Protein AF-A0AAD5Z7Z2-F1 (afdb_monomer)

Nearest PDB structures (foldseek):
  6ts2-assembly1_A  TM=6.247E-01  e=6.293E-03  Thermochaetoides thermophila DSM 1495
  6ts2-assembly3_C  TM=6.225E-01  e=1.065E-02  Thermochaetoides thermophila DSM 1495

Sequence (163 aa):
MSKDYLDLVWSKVRLWQFTLEQGYSFLFTDVDAMWFRDPFRHISFYADMTIAADIFYGNPEDHNNNPNTGLVFAKPTRKNIEVLKYWREARKRFPTMHEQAVYDKIKYELVSKFDLKVQYVSTEYWGNFCQPQKNFTKLSTFHSCCLVGLEMKFALIKGVTAE

Secondary structure (DSSP, 8-state):
--HHHHHHHHHHHHHHHHHHHTT--EEEE-TTEEESS-GGGG--SSSSEEEEEEE--S-TT-TTSEEEEEEEEE---HHHHHHHHHHHHHGGG-TTS-HHHHHHHHHHHHHHHH---EEEEPTTTEEETTSS---TTT-SEEE-TT--SHHHHHHHHHHHS--

pLDDT: mean 93.02, std 7.28, range [50.72, 98.69]

Foldseek 3Di:
DDPVVQVVLLVVLVVCLVCLVVQHKDKAADPQKDFPADPVVQFDPPFQKEFEFPADPPAQQDLVTQTDRRTMTHGSDPLVSVLSVVLSVLCVVVVPDGSSVSCNVCVVVSCVVRVGGYTYRDCQQEPEPSDDDYDPVRHGMYGDPPDPDPVRSVVVVVVVVVD

Radius of gyration: 15.51 Å; Cα contacts (8 Å, |Δi|>4): 254; chains: 1; bounding box: 36×31×44 Å

Organism: NCBI:txid198213

Mean predicted aligned error: 3.65 Å

Solvent-accessible surface area (backbone atoms only — not comparable to full-atom values): 9231 Å² total; per-residue (Å²): 130,57,68,68,58,42,53,51,52,47,45,52,54,52,52,54,33,50,42,24,74,72,66,38,63,49,80,47,66,41,91,62,44,47,75,78,42,77,62,68,82,68,53,56,87,83,36,59,31,28,32,27,22,78,44,62,82,81,54,44,70,48,81,85,41,38,65,27,74,51,30,38,32,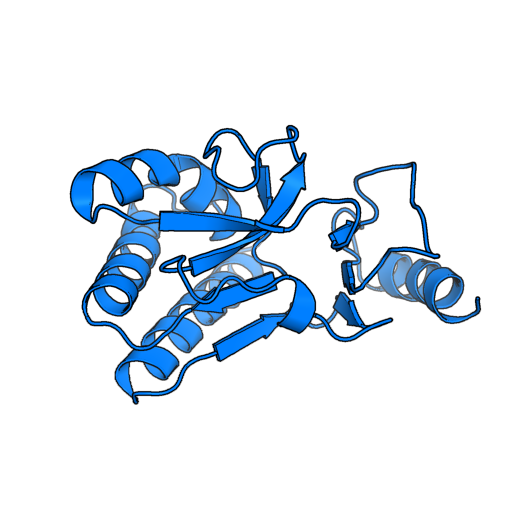40,51,49,42,77,66,49,39,53,49,42,49,53,59,59,60,46,40,77,83,39,80,86,53,47,56,50,63,49,44,66,74,38,48,68,57,43,31,76,74,64,70,55,42,52,36,41,34,47,45,63,37,39,37,46,64,80,51,93,79,80,55,76,93,62,32,19,32,39,33,62,50,88,55,78,60,67,68,57,37,58,61,52,48,54,64,70,75,72,115

InterPro domains:
  IPR005069 Nucleotide-diphospho-sugar transferase [PF03407] (1-153)
  IPR044821 Putative nucleotide-diphospho-sugar transferase At1g28695/At4g15970-like [PTHR46038] (1-158)

Structure (mmCIF, N/CA/C/O backbone):
data_AF-A0AAD5Z7Z2-F1
#
_entry.id   AF-A0AAD5Z7Z2-F1
#
loop_
_atom_site.group_PDB
_atom_site.id
_atom_site.type_symbol
_atom_site.label_atom_id
_atom_site.label_alt_id
_atom_site.label_comp_id
_atom_site.label_asym_id
_atom_site.label_entity_id
_atom_site.label_seq_id
_atom_site.pdbx_PDB_ins_code
_atom_site.Cartn_x
_atom_site.Cartn_y
_atom_site.Cartn_z
_atom_site.occupancy
_atom_site.B_iso_or_equiv
_atom_site.auth_seq_id
_atom_site.auth_comp_id
_atom_site.auth_asym_id
_atom_site.auth_atom_id
_atom_site.pdbx_PDB_model_num
ATOM 1 N N . MET A 1 1 ? 18.296 4.706 6.761 1.00 77.81 1 MET A N 1
ATOM 2 C CA . MET A 1 1 ? 17.351 5.643 6.112 1.00 77.81 1 MET A CA 1
ATOM 3 C C . MET A 1 1 ? 17.505 7.009 6.757 1.00 77.81 1 MET A C 1
ATOM 5 O O . MET A 1 1 ? 17.701 7.049 7.966 1.00 77.81 1 MET A O 1
ATOM 9 N N . SER A 1 2 ? 17.471 8.097 5.984 1.00 90.62 2 SER A N 1
ATOM 10 C CA . SER A 1 2 ? 17.537 9.452 6.550 1.00 90.62 2 SER A CA 1
ATOM 11 C C . SER A 1 2 ? 16.219 9.826 7.235 1.00 90.62 2 SER A C 1
ATOM 13 O O . SER A 1 2 ? 15.165 9.267 6.924 1.00 90.62 2 SER A O 1
ATOM 15 N N . LYS A 1 3 ? 16.273 10.787 8.164 1.00 93.06 3 LYS A N 1
ATOM 16 C CA . LYS A 1 3 ? 15.077 11.321 8.827 1.00 93.06 3 LYS A CA 1
ATOM 17 C C . LYS A 1 3 ? 14.098 11.923 7.816 1.00 93.06 3 LYS A C 1
ATOM 19 O O . LYS A 1 3 ? 12.912 11.627 7.890 1.00 93.06 3 LYS A O 1
ATOM 24 N N . ASP A 1 4 ? 14.603 12.691 6.854 1.00 93.25 4 ASP A N 1
ATOM 25 C CA . ASP A 1 4 ? 13.770 13.361 5.848 1.00 93.25 4 ASP A CA 1
ATOM 26 C C . ASP A 1 4 ? 13.034 12.361 4.957 1.00 93.25 4 ASP A C 1
ATOM 28 O O . ASP A 1 4 ? 11.851 12.535 4.676 1.00 93.25 4 ASP A O 1
ATOM 32 N N . TYR A 1 5 ? 13.696 11.260 4.586 1.00 91.12 5 TYR A N 1
ATOM 33 C CA . TYR A 1 5 ? 13.045 10.168 3.871 1.00 91.12 5 TYR A CA 1
ATOM 34 C C . TYR A 1 5 ? 11.908 9.559 4.701 1.00 91.12 5 TYR A C 1
ATOM 36 O O . TYR A 1 5 ? 10.797 9.406 4.199 1.00 91.12 5 TYR A O 1
A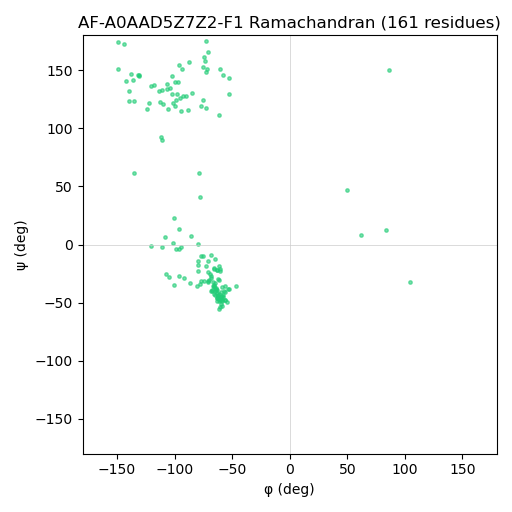TOM 44 N N . LEU A 1 6 ? 12.153 9.258 5.982 1.00 95.69 6 LEU A N 1
ATOM 45 C CA . LEU A 1 6 ? 11.116 8.718 6.863 1.00 95.69 6 LEU A CA 1
ATOM 46 C C . LEU A 1 6 ? 9.949 9.705 7.031 1.00 95.69 6 LEU A C 1
ATOM 48 O O . LEU A 1 6 ? 8.787 9.310 6.980 1.00 95.69 6 LEU A O 1
ATOM 52 N N . ASP A 1 7 ? 10.225 10.996 7.201 1.00 95.06 7 ASP A N 1
ATOM 53 C CA . ASP A 1 7 ? 9.179 12.010 7.335 1.00 95.06 7 ASP A CA 1
ATOM 54 C C . ASP A 1 7 ? 8.354 12.173 6.053 1.00 95.06 7 ASP A C 1
ATOM 56 O O . ASP A 1 7 ? 7.130 12.320 6.142 1.00 95.06 7 ASP A O 1
ATOM 60 N N . LEU A 1 8 ? 8.981 12.067 4.880 1.00 94.44 8 LEU A N 1
ATOM 61 C CA . LEU A 1 8 ? 8.302 12.060 3.586 1.00 94.44 8 LEU A CA 1
ATOM 62 C C . LEU A 1 8 ? 7.345 10.867 3.463 1.00 94.44 8 LEU A C 1
ATOM 64 O O . LEU A 1 8 ? 6.145 11.053 3.254 1.00 94.44 8 LEU A O 1
ATOM 68 N N . VAL A 1 9 ? 7.840 9.643 3.649 1.00 95.12 9 VAL A N 1
ATOM 69 C CA . VAL A 1 9 ? 7.021 8.437 3.445 1.00 95.12 9 VAL A CA 1
ATOM 70 C C . VAL A 1 9 ? 5.928 8.268 4.506 1.00 95.12 9 VAL A C 1
ATOM 72 O O . VAL A 1 9 ? 4.865 7.722 4.231 1.00 95.12 9 VAL A O 1
ATOM 75 N N . TRP A 1 10 ? 6.102 8.827 5.706 1.00 97.44 10 TRP A N 1
ATOM 76 C CA . TRP A 1 10 ? 5.018 8.903 6.691 1.00 97.44 10 TRP A CA 1
ATOM 77 C C . TRP A 1 10 ? 4.032 10.052 6.426 1.00 97.44 10 TRP A C 1
ATOM 79 O O . TRP A 1 10 ? 2.880 9.979 6.862 1.00 97.44 10 TRP A O 1
ATOM 89 N N . SER A 1 11 ? 4.434 11.100 5.697 1.00 96.69 11 SER A N 1
ATOM 90 C CA . SER A 1 11 ? 3.502 12.132 5.210 1.00 96.69 11 SER A CA 1
ATOM 91 C C . SER A 1 11 ? 2.508 11.559 4.203 1.00 96.69 11 SER A C 1
ATOM 93 O O . SER A 1 11 ? 1.344 11.953 4.224 1.00 96.69 11 SER A O 1
ATOM 95 N N . LYS A 1 12 ? 2.931 10.573 3.403 1.00 95.81 12 LYS A N 1
ATOM 96 C CA . LYS A 1 12 ? 2.063 9.807 2.498 1.00 95.81 12 LYS A CA 1
ATOM 97 C C . LYS A 1 12 ? 0.877 9.171 3.238 1.00 95.81 12 LYS A C 1
ATOM 99 O O . LYS A 1 12 ? -0.267 9.401 2.863 1.00 95.81 12 LYS A O 1
ATOM 104 N N . VAL A 1 13 ? 1.122 8.478 4.356 1.00 97.88 13 VAL A N 1
ATOM 105 C CA . VAL A 1 13 ? 0.049 7.860 5.169 1.00 97.88 13 VAL A CA 1
ATOM 106 C C . VAL A 1 13 ? -0.891 8.907 5.776 1.00 97.88 13 VAL A C 1
ATOM 108 O O . VAL A 1 13 ? -2.101 8.694 5.834 1.00 97.88 13 VAL A O 1
ATOM 111 N N . ARG A 1 14 ? -0.357 10.063 6.202 1.00 97.62 14 ARG A N 1
ATOM 112 C CA . ARG A 1 14 ? -1.185 11.182 6.688 1.00 97.62 14 ARG A CA 1
ATOM 113 C C . ARG A 1 14 ? -2.114 11.715 5.604 1.00 97.62 14 ARG A C 1
ATOM 115 O O . ARG A 1 14 ? -3.278 11.968 5.898 1.00 97.62 14 ARG A O 1
ATOM 122 N N . LEU A 1 15 ? -1.609 11.868 4.381 1.00 98.06 15 LEU A N 1
ATOM 123 C CA . LEU A 1 15 ? -2.409 12.324 3.249 1.00 98.06 15 LEU A CA 1
ATOM 124 C C . LEU A 1 15 ? -3.538 11.335 2.944 1.00 98.06 15 LEU A C 1
ATOM 126 O O . LEU A 1 15 ? -4.681 11.756 2.834 1.00 98.06 15 LEU A O 1
ATOM 130 N N . TRP A 1 16 ? -3.245 10.032 2.898 1.00 98.31 16 TRP A N 1
ATOM 131 C CA . TRP A 1 16 ? -4.267 8.999 2.701 1.00 98.31 16 TRP A CA 1
ATOM 132 C C . TRP A 1 16 ? -5.373 9.060 3.748 1.00 98.31 16 TRP A C 1
ATOM 134 O O . TRP A 1 16 ? -6.551 9.045 3.400 1.00 98.31 16 TRP A O 1
ATOM 144 N N . GLN A 1 17 ? -4.997 9.156 5.028 1.00 98.38 17 GLN A N 1
ATOM 145 C CA . GLN A 1 17 ? -5.963 9.261 6.118 1.00 98.38 17 GLN A CA 1
ATOM 146 C C . GLN A 1 17 ? -6.848 10.495 5.936 1.00 98.38 17 GLN A C 1
ATOM 148 O O . GLN A 1 17 ? -8.070 10.373 5.978 1.00 98.38 17 GLN A O 1
ATOM 153 N N . PHE A 1 18 ? -6.235 11.652 5.678 1.00 98.44 18 PHE A N 1
ATOM 154 C CA . PHE A 1 18 ? -6.958 12.895 5.441 1.00 98.44 18 PHE A CA 1
ATOM 155 C C . PHE A 1 18 ? -7.935 12.764 4.264 1.00 98.44 18 PHE A C 1
ATOM 157 O O . PHE A 1 18 ? -9.094 13.144 4.392 1.00 98.44 18 PHE A O 1
ATOM 164 N N . THR A 1 19 ? -7.518 12.169 3.143 1.00 98.62 19 THR A N 1
ATOM 165 C CA . THR A 1 19 ? -8.388 11.948 1.977 1.00 98.62 19 THR A CA 1
ATOM 166 C C . THR A 1 19 ? -9.625 11.118 2.327 1.00 98.62 19 THR A C 1
ATOM 168 O O . THR A 1 19 ? -10.732 11.490 1.933 1.00 98.62 19 THR A O 1
ATOM 171 N N . LEU A 1 20 ? -9.462 10.043 3.110 1.00 98.56 20 LEU A N 1
ATOM 172 C CA . LEU A 1 20 ? -10.596 9.232 3.563 1.00 98.56 20 LEU A CA 1
ATOM 173 C C . LEU A 1 20 ? -11.502 9.993 4.539 1.00 98.56 20 LEU A C 1
ATOM 175 O O . LEU A 1 20 ? -12.722 9.880 4.443 1.00 98.56 20 LEU A O 1
ATOM 179 N N . GLU A 1 21 ? -10.928 10.785 5.450 1.00 98.56 21 GLU A N 1
ATOM 180 C CA . GLU A 1 21 ? -11.676 11.645 6.382 1.00 98.56 21 GLU A CA 1
ATOM 181 C C . GLU A 1 21 ? -12.504 12.713 5.652 1.00 98.56 21 GLU A C 1
ATOM 183 O O . GLU A 1 21 ? -13.574 13.084 6.128 1.00 98.56 21 GLU A O 1
ATOM 188 N N . GLN A 1 22 ? -12.056 13.166 4.476 1.00 98.50 22 GLN A N 1
ATOM 18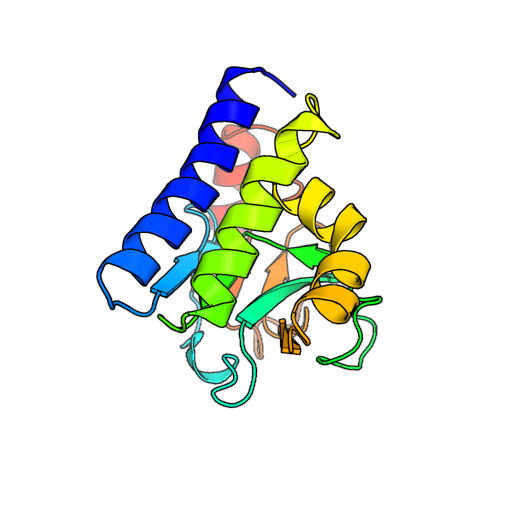9 C CA . GLN A 1 22 ? -12.814 14.073 3.607 1.00 98.50 22 GLN A CA 1
ATOM 190 C C . GLN A 1 22 ? -13.899 13.369 2.769 1.00 98.50 22 GLN A C 1
ATOM 192 O O . GLN A 1 22 ? -14.590 14.022 1.991 1.00 98.50 22 GLN A O 1
ATOM 197 N N . GLY A 1 23 ? -14.068 12.051 2.904 1.00 98.25 23 GLY A N 1
ATOM 198 C CA . GLY A 1 23 ? -15.100 11.299 2.189 1.00 98.25 23 GLY A CA 1
ATOM 199 C C . GLY A 1 23 ? -14.717 10.872 0.770 1.00 98.25 23 GLY A C 1
ATOM 200 O O . GLY A 1 23 ? -15.584 10.414 0.027 1.00 98.25 23 GLY A O 1
ATOM 201 N N . TYR A 1 24 ? -13.442 10.974 0.383 1.00 98.31 24 TYR A N 1
ATOM 202 C CA . TYR A 1 24 ? -12.970 10.545 -0.934 1.00 98.31 24 TYR A CA 1
ATOM 203 C C . TYR A 1 24 ? -12.303 9.170 -0.866 1.00 98.31 24 TYR A C 1
ATOM 205 O O . TYR A 1 24 ? -11.539 8.873 0.049 1.00 98.31 24 TYR A O 1
ATOM 213 N N . SER A 1 25 ? -12.564 8.329 -1.870 1.00 96.88 25 SER A N 1
ATOM 214 C CA . SER A 1 25 ? -11.704 7.166 -2.130 1.00 96.88 25 SER A CA 1
ATOM 215 C C . SER A 1 25 ? -10.415 7.640 -2.792 1.00 96.88 25 SER A C 1
ATOM 217 O O . SER A 1 25 ? -10.427 8.647 -3.501 1.00 96.88 25 SER A O 1
ATOM 219 N N . PHE A 1 26 ? -9.323 6.901 -2.622 1.00 96.75 26 PHE A N 1
ATOM 220 C CA . PHE A 1 26 ? -8.083 7.187 -3.339 1.00 96.75 26 PHE A CA 1
ATOM 221 C C . PHE A 1 26 ? -7.511 5.932 -3.986 1.00 96.75 26 PHE A C 1
ATOM 223 O O . PHE A 1 26 ? -7.595 4.843 -3.423 1.00 96.75 26 PHE A O 1
ATOM 230 N N . LEU A 1 27 ? -6.882 6.125 -5.144 1.00 96.31 27 LEU A N 1
ATOM 231 C CA . LEU A 1 27 ? -5.819 5.273 -5.659 1.00 96.31 27 LEU A CA 1
ATOM 232 C C . LEU A 1 27 ? -4.536 6.096 -5.574 1.00 96.31 27 LEU A C 1
ATOM 234 O O . LEU A 1 27 ? -4.452 7.178 -6.150 1.00 96.31 27 LEU A O 1
ATOM 238 N N . PHE A 1 28 ? -3.559 5.597 -4.837 1.00 96.94 28 PHE A N 1
ATOM 239 C CA . PHE A 1 28 ? -2.244 6.199 -4.732 1.00 96.94 28 PHE A CA 1
ATOM 240 C C . PHE A 1 28 ? -1.245 5.353 -5.505 1.00 96.94 28 PHE A C 1
ATOM 242 O O . PHE A 1 28 ? -1.260 4.130 -5.364 1.00 96.94 28 PHE A O 1
ATOM 249 N N . THR A 1 29 ? -0.340 6.009 -6.233 1.00 96.44 29 THR A N 1
ATOM 250 C CA . THR A 1 29 ? 0.887 5.386 -6.724 1.00 96.44 29 THR A CA 1
ATOM 251 C C . THR A 1 29 ? 2.110 6.244 -6.423 1.00 96.44 29 THR A C 1
ATOM 253 O O . THR A 1 29 ? 2.018 7.472 -6.472 1.00 96.44 29 THR A O 1
ATOM 256 N N . ASP A 1 30 ? 3.250 5.615 -6.124 1.00 94.69 30 ASP A N 1
ATOM 257 C CA . ASP A 1 30 ? 4.519 6.343 -6.004 1.00 94.69 30 ASP A CA 1
ATOM 258 C C . ASP A 1 30 ? 4.859 7.029 -7.345 1.00 94.69 30 ASP A C 1
ATOM 260 O O . ASP A 1 30 ? 4.460 6.579 -8.421 1.00 94.69 30 ASP A O 1
ATOM 264 N N . VAL A 1 31 ? 5.580 8.154 -7.286 1.00 91.88 31 VAL A N 1
ATOM 265 C CA . VAL A 1 31 ? 5.883 8.990 -8.470 1.00 91.88 31 VAL A CA 1
ATOM 266 C C . VAL A 1 31 ? 6.731 8.264 -9.516 1.00 91.88 31 VAL A C 1
ATOM 268 O O . VAL A 1 31 ? 6.748 8.630 -10.687 1.00 91.88 31 VAL A O 1
ATOM 271 N N . ASP A 1 32 ? 7.446 7.233 -9.090 1.00 91.25 32 ASP A N 1
ATOM 272 C CA . ASP A 1 32 ? 8.313 6.413 -9.916 1.00 91.25 32 ASP A CA 1
ATOM 273 C C . ASP A 1 32 ? 7.637 5.080 -10.304 1.00 91.25 32 ASP A C 1
ATOM 275 O O . ASP A 1 32 ? 8.296 4.096 -10.652 1.00 91.25 32 ASP A O 1
ATOM 279 N N . ALA A 1 33 ? 6.300 5.058 -10.270 1.00 92.19 33 ALA A N 1
ATOM 280 C CA . ALA A 1 33 ? 5.471 4.028 -10.872 1.00 92.19 33 ALA A CA 1
ATOM 281 C C . ALA A 1 33 ? 4.923 4.483 -12.237 1.00 92.19 33 ALA A C 1
ATOM 283 O O . ALA A 1 33 ? 4.243 5.500 -12.354 1.00 92.19 33 ALA A O 1
ATOM 284 N N . MET A 1 34 ? 5.183 3.699 -13.280 1.00 92.00 34 MET A N 1
ATOM 285 C CA . MET A 1 34 ? 4.684 3.910 -14.642 1.00 92.00 34 MET A CA 1
ATOM 286 C C . MET A 1 34 ? 3.436 3.071 -14.888 1.00 92.00 34 MET A C 1
ATOM 288 O O . MET A 1 34 ? 3.378 1.913 -14.472 1.00 92.00 34 MET A O 1
ATOM 292 N N . TRP A 1 35 ? 2.450 3.636 -15.581 1.00 92.88 35 TRP A N 1
ATOM 293 C CA . TRP A 1 35 ? 1.204 2.952 -15.926 1.00 92.88 35 TRP A CA 1
ATOM 294 C C . TRP A 1 35 ? 1.222 2.588 -17.411 1.00 92.88 35 TRP A C 1
ATOM 296 O O . TRP A 1 35 ? 1.247 3.463 -18.270 1.00 92.88 35 TRP A O 1
ATOM 306 N N . PHE A 1 36 ? 1.199 1.291 -17.705 1.00 91.81 36 PHE A N 1
ATOM 307 C CA . PHE A 1 36 ? 1.135 0.747 -19.066 1.00 91.81 36 PHE A CA 1
ATOM 308 C C . PHE A 1 36 ? -0.298 0.408 -19.474 1.00 91.81 36 PHE A C 1
ATOM 310 O O . PHE A 1 36 ? -0.633 0.382 -20.656 1.00 91.81 36 PHE A O 1
ATOM 317 N N . ARG A 1 37 ? -1.147 0.102 -18.489 1.00 93.19 37 ARG A N 1
ATOM 318 C CA . ARG A 1 37 ? -2.566 -0.227 -18.656 1.00 93.19 37 ARG A CA 1
ATOM 319 C C . ARG A 1 37 ? -3.349 0.344 -17.479 1.00 93.19 37 ARG A C 1
ATOM 321 O O . ARG A 1 37 ? -2.769 0.825 -16.512 1.00 93.19 37 ARG A O 1
ATOM 328 N N . ASP A 1 38 ? -4.669 0.263 -17.567 1.00 92.38 38 ASP A N 1
ATOM 329 C CA . ASP A 1 38 ? -5.580 0.695 -16.510 1.00 92.38 38 ASP A CA 1
ATOM 330 C C . ASP A 1 38 ? -5.355 -0.102 -15.198 1.00 92.38 38 ASP A C 1
ATOM 332 O O . ASP A 1 38 ? -5.675 -1.297 -15.158 1.00 92.38 38 ASP A O 1
ATOM 336 N N . PRO A 1 39 ? -4.834 0.523 -14.120 1.00 88.75 39 PRO A N 1
ATOM 337 C CA . PRO A 1 39 ? -4.585 -0.163 -12.853 1.00 88.75 39 PRO A CA 1
ATOM 338 C C . PRO A 1 39 ? -5.872 -0.477 -12.085 1.00 88.75 39 PRO A C 1
ATOM 340 O O . PRO A 1 39 ? -5.860 -1.357 -11.222 1.00 88.75 39 PRO A O 1
ATOM 343 N N . PHE A 1 40 ? -6.994 0.187 -12.398 1.00 90.81 40 PHE A N 1
ATOM 344 C CA . PHE A 1 40 ? -8.264 -0.028 -11.702 1.00 90.81 40 PHE A CA 1
ATOM 345 C C . PHE A 1 40 ? -8.821 -1.436 -11.927 1.00 90.81 40 PHE A C 1
ATOM 347 O O . PHE A 1 40 ? -9.565 -1.940 -11.089 1.00 90.81 40 PHE A O 1
ATOM 354 N N . ARG A 1 41 ? -8.397 -2.116 -13.000 1.00 92.19 41 ARG A N 1
ATOM 355 C CA . ARG A 1 41 ? -8.765 -3.510 -13.298 1.00 92.19 41 ARG A CA 1
ATOM 356 C C . ARG A 1 41 ? -8.326 -4.509 -12.227 1.00 92.19 41 ARG A C 1
ATOM 358 O O . ARG A 1 41 ? -8.897 -5.591 -12.153 1.00 92.19 41 ARG A O 1
ATOM 365 N N . HIS A 1 42 ? -7.336 -4.146 -11.411 1.00 91.88 42 HIS A N 1
ATOM 366 C CA . HIS A 1 42 ? -6.768 -5.009 -10.368 1.00 91.88 42 HIS A CA 1
ATOM 367 C C . HIS A 1 42 ? -7.147 -4.567 -8.954 1.00 91.88 42 HIS A C 1
ATOM 369 O O . HIS A 1 42 ? -6.658 -5.126 -7.972 1.00 91.88 42 HIS A O 1
ATOM 375 N N . ILE A 1 43 ? -8.023 -3.565 -8.845 1.00 90.38 43 ILE A N 1
ATOM 376 C CA . ILE A 1 43 ? -8.554 -3.071 -7.579 1.00 90.38 43 ILE A CA 1
ATOM 377 C C . ILE A 1 43 ? -9.824 -3.842 -7.238 1.00 90.38 43 ILE A C 1
ATOM 379 O O . ILE A 1 43 ? -10.761 -3.916 -8.031 1.00 90.38 43 ILE A O 1
ATOM 383 N N . SER A 1 44 ? -9.881 -4.390 -6.025 1.00 86.44 44 SER A N 1
ATOM 384 C CA . SER A 1 44 ? -11.085 -5.066 -5.549 1.00 86.44 44 SER A CA 1
ATOM 385 C C . SER A 1 44 ? -12.075 -4.096 -4.940 1.00 86.44 44 SER A C 1
ATOM 387 O O . SER A 1 44 ? -11.753 -3.313 -4.046 1.00 86.44 44 SER A O 1
ATOM 389 N N . PHE A 1 45 ? -13.328 -4.207 -5.376 1.00 82.38 45 PHE A N 1
ATOM 390 C CA . PHE A 1 45 ? -14.436 -3.507 -4.741 1.00 82.38 45 PHE A CA 1
ATOM 391 C C . PHE A 1 45 ? -14.930 -4.204 -3.465 1.00 82.38 45 PHE A C 1
ATOM 393 O O . PHE A 1 45 ? -15.660 -3.571 -2.702 1.00 82.38 45 PHE A O 1
ATOM 400 N N . TYR A 1 46 ? -14.545 -5.457 -3.217 1.00 89.38 46 TYR A N 1
ATOM 401 C CA . TYR A 1 46 ? -14.967 -6.215 -2.034 1.00 89.38 46 TYR A CA 1
ATOM 402 C C . TYR A 1 46 ? -13.993 -6.084 -0.862 1.00 89.38 46 TYR A C 1
ATOM 404 O O . TYR A 1 46 ? -14.416 -6.161 0.290 1.00 89.38 46 TYR A O 1
ATOM 412 N N . ALA A 1 47 ? -12.707 -5.868 -1.145 1.00 95.81 47 ALA A N 1
ATOM 413 C CA . ALA A 1 47 ? -11.702 -5.638 -0.118 1.00 95.81 47 ALA A CA 1
ATOM 414 C C . ALA A 1 47 ? -11.863 -4.250 0.526 1.00 95.81 47 ALA A C 1
ATOM 416 O O . ALA A 1 47 ? -12.300 -3.287 -0.113 1.00 95.81 47 ALA A O 1
ATOM 417 N N . ASP A 1 48 ? -11.463 -4.141 1.792 1.00 97.31 48 ASP A N 1
ATOM 418 C CA . ASP A 1 48 ? -11.366 -2.859 2.490 1.00 97.31 48 ASP A CA 1
ATOM 419 C C . ASP A 1 48 ? -10.232 -2.013 1.883 1.00 97.31 48 ASP A C 1
ATOM 421 O O . ASP A 1 48 ? -10.384 -0.804 1.678 1.00 97.31 48 ASP A O 1
ATOM 425 N N . MET A 1 49 ? -9.112 -2.665 1.546 1.00 96.88 49 MET A N 1
ATOM 426 C CA . MET A 1 49 ? -7.948 -2.062 0.896 1.00 96.88 49 MET A CA 1
ATOM 427 C C . MET A 1 49 ? -7.389 -2.971 -0.205 1.00 96.88 49 MET A C 1
ATOM 429 O O . MET A 1 49 ? -7.387 -4.193 -0.075 1.00 96.88 49 MET A O 1
ATOM 433 N N . THR A 1 50 ? -6.858 -2.374 -1.272 1.00 97.81 50 THR A N 1
ATOM 434 C CA . THR A 1 50 ? -5.984 -3.065 -2.234 1.00 97.81 50 THR A CA 1
ATOM 435 C C . THR A 1 50 ? -4.570 -2.508 -2.103 1.00 97.81 50 THR A C 1
ATOM 437 O O . THR A 1 50 ? -4.399 -1.292 -2.064 1.00 97.81 50 THR A O 1
ATOM 440 N N . ILE A 1 51 ? -3.563 -3.373 -2.028 1.00 97.56 51 ILE A N 1
ATOM 441 C CA . ILE A 1 51 ? -2.147 -2.998 -1.935 1.00 97.56 51 ILE A CA 1
ATOM 442 C C . ILE A 1 51 ? -1.343 -3.802 -2.952 1.00 97.56 51 ILE A C 1
ATOM 444 O O . ILE A 1 51 ? -1.679 -4.947 -3.227 1.00 97.56 51 ILE A O 1
ATOM 448 N N . ALA A 1 52 ? -0.291 -3.244 -3.536 1.00 96.50 52 ALA A N 1
ATOM 449 C CA . ALA A 1 52 ? 0.598 -4.050 -4.365 1.00 96.50 52 ALA A CA 1
ATOM 450 C C . ALA A 1 52 ? 1.438 -5.030 -3.531 1.00 96.50 52 ALA A C 1
ATOM 452 O O . ALA A 1 52 ? 1.521 -4.909 -2.307 1.00 96.50 52 ALA A O 1
ATOM 453 N N . ALA A 1 53 ? 2.067 -6.003 -4.192 1.00 95.12 53 ALA A N 1
ATOM 454 C CA . ALA A 1 53 ? 3.023 -6.907 -3.566 1.00 95.12 53 ALA A CA 1
ATOM 455 C C . ALA A 1 53 ? 4.420 -6.769 -4.188 1.00 95.12 53 ALA A C 1
ATOM 457 O O . ALA A 1 53 ? 4.560 -6.720 -5.406 1.00 95.12 53 ALA A O 1
ATOM 458 N N . ASP A 1 54 ? 5.459 -6.750 -3.353 1.00 92.50 54 ASP A N 1
ATOM 459 C CA . ASP A 1 54 ? 6.849 -6.948 -3.785 1.00 92.50 54 ASP A CA 1
ATOM 460 C C . ASP A 1 54 ? 7.151 -8.430 -4.038 1.00 92.50 54 ASP A C 1
ATOM 462 O O . ASP A 1 54 ? 7.923 -8.773 -4.936 1.00 92.50 54 ASP A O 1
ATOM 466 N N . ILE A 1 55 ? 6.526 -9.314 -3.253 1.00 92.06 55 ILE A N 1
ATOM 467 C CA . ILE A 1 55 ? 6.573 -10.769 -3.420 1.00 92.06 55 ILE A CA 1
ATOM 468 C C . ILE A 1 55 ? 5.156 -11.309 -3.264 1.00 92.06 55 ILE A C 1
ATOM 470 O O . ILE A 1 55 ? 4.515 -11.095 -2.230 1.00 92.06 55 ILE A O 1
ATOM 474 N N . PHE A 1 56 ? 4.695 -12.020 -4.291 1.00 93.06 56 PHE A N 1
ATOM 475 C CA . PHE A 1 56 ? 3.361 -12.596 -4.366 1.00 93.06 56 PHE A CA 1
ATOM 476 C C . PHE A 1 56 ? 3.434 -14.127 -4.325 1.00 93.06 56 PHE A C 1
ATOM 478 O O . PHE A 1 56 ? 4.077 -14.738 -5.175 1.00 93.06 56 PHE A O 1
ATOM 485 N N . TYR A 1 57 ? 2.763 -14.747 -3.355 1.00 94.00 57 TYR A N 1
ATOM 486 C CA . TYR A 1 57 ? 2.771 -16.199 -3.124 1.00 94.00 57 TYR A CA 1
ATOM 487 C C . TYR A 1 57 ? 1.577 -16.929 -3.765 1.00 94.00 57 TYR A C 1
ATOM 489 O O . TYR A 1 57 ? 1.322 -18.092 -3.466 1.00 94.00 57 TYR A O 1
ATOM 497 N N . GLY A 1 58 ? 0.842 -16.265 -4.664 1.00 93.81 58 GLY A N 1
ATOM 498 C CA . GLY A 1 58 ? -0.195 -16.877 -5.503 1.00 93.81 58 GLY A CA 1
ATOM 499 C C . GLY A 1 58 ? -1.633 -16.584 -5.069 1.00 93.81 58 GLY A C 1
ATOM 500 O O . GLY A 1 58 ? -2.500 -16.455 -5.930 1.00 93.81 58 GLY A O 1
ATOM 501 N N . ASN A 1 59 ? -1.893 -16.419 -3.768 1.00 96.38 59 ASN A N 1
ATOM 502 C CA . ASN A 1 59 ? -3.220 -16.062 -3.258 1.00 96.38 59 ASN A CA 1
ATOM 503 C C . ASN A 1 59 ? -3.297 -14.554 -2.944 1.00 96.38 59 ASN A C 1
ATOM 505 O O . ASN A 1 59 ? -2.564 -14.096 -2.066 1.00 96.38 59 ASN A O 1
ATOM 509 N N . PRO A 1 60 ? -4.183 -13.777 -3.596 1.00 96.25 60 PRO A N 1
ATOM 510 C CA . PRO A 1 60 ? -4.292 -12.338 -3.374 1.00 96.25 60 PRO A CA 1
ATOM 511 C C . PRO A 1 60 ? -4.886 -11.938 -2.021 1.00 96.25 60 PRO A C 1
ATOM 513 O O . PRO A 1 60 ? -4.741 -10.785 -1.641 1.00 96.25 60 PRO A O 1
ATOM 516 N N . GLU A 1 61 ? -5.517 -12.845 -1.280 1.00 96.38 61 GLU A N 1
ATOM 517 C CA . GLU A 1 61 ? -6.045 -12.567 0.065 1.00 96.38 61 GLU A CA 1
ATOM 518 C C . GLU A 1 61 ? -5.102 -13.059 1.176 1.00 96.38 61 GLU A C 1
ATOM 520 O O . GLU A 1 61 ? -5.355 -12.840 2.359 1.00 96.38 61 GLU A O 1
ATOM 525 N N . ASP A 1 62 ? -3.994 -13.720 0.818 1.00 96.31 62 ASP A N 1
ATOM 526 C CA . ASP A 1 62 ? -3.035 -14.214 1.801 1.00 96.31 62 ASP A CA 1
ATOM 527 C C . ASP A 1 62 ? -2.160 -13.072 2.332 1.00 96.31 62 ASP A C 1
ATOM 529 O O . ASP A 1 62 ? -1.386 -12.439 1.608 1.00 96.31 62 ASP A O 1
ATOM 533 N N . HIS A 1 63 ? -2.238 -12.836 3.638 1.00 95.19 63 HIS A N 1
ATOM 534 C CA . HIS A 1 63 ? -1.413 -11.845 4.314 1.00 95.19 63 HIS A CA 1
ATOM 535 C C . HIS A 1 63 ? 0.070 -12.221 4.365 1.00 95.19 63 HIS A C 1
ATOM 537 O O . HIS A 1 63 ? 0.875 -11.360 4.699 1.00 95.19 63 HIS A O 1
ATOM 543 N N . ASN A 1 64 ? 0.482 -13.437 3.993 1.00 96.12 64 ASN A N 1
ATOM 544 C CA . ASN A 1 64 ? 1.897 -13.785 3.835 1.00 96.12 64 ASN A CA 1
ATOM 545 C C . ASN A 1 64 ? 2.581 -13.037 2.683 1.00 96.12 64 ASN A C 1
ATOM 547 O O . ASN A 1 64 ? 3.805 -12.898 2.710 1.00 96.12 64 ASN A O 1
ATOM 551 N N . ASN A 1 65 ? 1.822 -12.503 1.717 1.00 96.62 65 ASN A N 1
ATOM 552 C CA . ASN A 1 65 ? 2.363 -11.643 0.664 1.00 96.62 65 ASN A CA 1
ATOM 553 C C . ASN A 1 65 ? 3.172 -10.479 1.249 1.00 96.62 65 ASN A C 1
ATOM 555 O O . ASN A 1 65 ? 2.830 -9.914 2.297 1.00 96.62 65 ASN A O 1
ATOM 559 N N . ASN A 1 66 ? 4.259 -10.122 0.562 1.00 95.56 66 ASN A N 1
ATOM 560 C CA . ASN A 1 66 ? 5.095 -9.004 0.972 1.00 95.56 66 ASN A CA 1
ATOM 561 C C . ASN A 1 66 ? 4.544 -7.717 0.339 1.00 95.56 66 ASN A C 1
ATOM 563 O O . ASN A 1 66 ? 4.509 -7.630 -0.887 1.00 95.56 66 ASN A O 1
ATOM 567 N N . PRO A 1 67 ? 4.061 -6.752 1.134 1.00 96.62 67 PRO A N 1
ATOM 568 C CA . PRO A 1 67 ? 3.332 -5.583 0.650 1.00 96.62 67 PRO A CA 1
ATOM 569 C C . PRO A 1 67 ? 4.258 -4.590 -0.055 1.00 96.62 67 PRO A C 1
ATOM 571 O O . PRO A 1 67 ? 5.391 -4.410 0.373 1.00 96.62 67 PRO A O 1
ATOM 574 N N . ASN A 1 68 ? 3.733 -3.871 -1.046 1.00 96.94 68 ASN A N 1
ATOM 575 C CA . ASN A 1 68 ? 4.353 -2.709 -1.674 1.00 96.94 68 ASN A CA 1
ATOM 576 C C . ASN A 1 68 ? 3.399 -1.503 -1.581 1.00 96.94 68 ASN A C 1
ATOM 578 O O . ASN A 1 68 ? 2.301 -1.524 -2.135 1.00 96.94 68 ASN A O 1
ATOM 582 N N . THR A 1 69 ? 3.804 -0.443 -0.875 1.00 97.19 69 THR A N 1
ATOM 583 C CA . THR A 1 69 ? 2.984 0.770 -0.665 1.00 97.19 69 THR A CA 1
ATOM 584 C C . THR A 1 69 ? 3.102 1.791 -1.794 1.00 97.19 69 THR A C 1
ATOM 586 O O . THR A 1 69 ? 2.585 2.907 -1.672 1.00 97.19 69 THR A O 1
ATOM 589 N N . GLY A 1 70 ? 3.778 1.420 -2.879 1.00 96.00 70 GLY A N 1
ATOM 590 C CA . GLY A 1 70 ? 3.825 2.160 -4.130 1.00 96.00 70 GLY A CA 1
ATOM 591 C C . GLY A 1 70 ? 2.548 2.034 -4.949 1.00 96.00 70 GLY A C 1
ATOM 592 O O . GLY A 1 70 ? 2.392 2.802 -5.888 1.00 96.00 70 GLY A O 1
ATOM 593 N N . LEU A 1 71 ? 1.619 1.142 -4.578 1.00 96.62 71 LEU A N 1
ATOM 594 C CA . LEU A 1 71 ? 0.213 1.206 -4.983 1.00 96.62 71 LEU A CA 1
ATOM 595 C C . LEU A 1 71 ? -0.688 0.842 -3.807 1.00 96.62 71 LEU A C 1
ATOM 597 O O . LEU A 1 71 ? -0.575 -0.245 -3.240 1.00 96.62 71 LEU A O 1
ATOM 601 N N . VAL A 1 72 ? -1.600 1.751 -3.460 1.00 97.50 72 VAL A N 1
ATOM 602 C CA . VAL A 1 72 ? -2.618 1.539 -2.422 1.00 97.50 72 VAL A CA 1
ATOM 603 C C . VAL A 1 72 ? -3.942 2.129 -2.888 1.00 97.50 72 VAL A C 1
ATOM 605 O O . VAL A 1 72 ? -3.996 3.283 -3.305 1.00 97.50 72 VAL A O 1
ATOM 608 N N . PHE A 1 73 ? -5.019 1.364 -2.760 1.00 97.69 73 PHE A N 1
ATOM 609 C CA . PHE A 1 73 ? -6.384 1.847 -2.909 1.00 97.69 73 PHE A CA 1
ATOM 610 C C . PHE A 1 73 ? -7.179 1.611 -1.629 1.00 97.69 73 PHE A C 1
ATOM 612 O O . PHE A 1 73 ? -7.116 0.526 -1.045 1.00 97.69 73 PHE A O 1
ATOM 619 N N . ALA A 1 74 ? -7.961 2.608 -1.218 1.00 97.56 74 ALA A N 1
ATOM 620 C CA . ALA A 1 74 ? -8.881 2.489 -0.095 1.00 97.56 74 ALA A CA 1
ATOM 621 C C . ALA A 1 74 ? -10.121 3.374 -0.278 1.00 97.56 74 ALA A C 1
ATOM 623 O O . ALA A 1 74 ? -10.079 4.443 -0.893 1.00 97.56 74 ALA A O 1
ATOM 624 N N . LYS A 1 75 ? -11.232 2.918 0.308 1.00 96.31 75 LYS A N 1
ATOM 625 C CA . LYS A 1 75 ? -12.521 3.628 0.351 1.00 96.31 75 LYS A CA 1
ATOM 626 C C . LYS A 1 75 ? -12.688 4.404 1.665 1.00 96.31 75 LYS A C 1
ATOM 628 O O . LYS A 1 75 ? -12.131 3.967 2.676 1.00 96.31 75 LYS A O 1
ATOM 633 N N . PRO A 1 76 ? -13.494 5.482 1.704 1.00 97.50 76 PRO A N 1
ATOM 634 C CA . PRO A 1 76 ? -13.705 6.321 2.885 1.00 97.50 76 PRO A CA 1
ATOM 635 C C . PRO A 1 76 ? -14.684 5.666 3.869 1.00 97.50 76 PRO A C 1
ATOM 637 O O . PRO A 1 76 ? -15.772 6.167 4.141 1.00 97.50 76 PRO A O 1
ATOM 640 N N . THR A 1 77 ? -14.326 4.493 4.384 1.00 98.06 77 THR A N 1
ATOM 641 C CA . THR A 1 77 ? -15.095 3.816 5.430 1.00 98.06 77 THR A CA 1
ATOM 642 C C . THR A 1 77 ? -14.538 4.189 6.797 1.00 98.06 77 THR A C 1
ATOM 644 O O . THR A 1 77 ? -13.335 4.409 6.959 1.00 98.06 77 THR A O 1
ATOM 647 N N . ARG A 1 78 ? -15.397 4.184 7.824 1.00 98.19 78 ARG A N 1
ATOM 648 C CA . ARG A 1 78 ? -14.954 4.361 9.216 1.00 98.19 78 ARG A CA 1
ATOM 649 C C . ARG A 1 78 ? -13.852 3.361 9.589 1.00 98.19 78 ARG A C 1
ATOM 651 O O . ARG A 1 78 ? -12.906 3.733 10.273 1.00 98.19 78 ARG A O 1
ATOM 658 N N . LYS A 1 79 ? -13.955 2.116 9.105 1.00 98.25 79 LYS A N 1
ATOM 659 C CA . LYS A 1 79 ? -12.940 1.075 9.311 1.00 98.25 79 LYS A CA 1
ATOM 660 C C . LYS A 1 79 ? -11.584 1.503 8.736 1.00 98.25 79 LYS A C 1
ATOM 662 O O . LYS A 1 79 ? -10.593 1.486 9.457 1.00 98.25 79 LYS A O 1
ATOM 667 N N . ASN A 1 80 ? -11.545 1.939 7.477 1.00 98.25 80 ASN A N 1
ATOM 668 C CA . ASN A 1 80 ? -10.297 2.304 6.802 1.00 98.25 80 ASN A CA 1
ATOM 669 C C . ASN A 1 80 ? -9.623 3.537 7.414 1.00 98.25 80 ASN A C 1
ATOM 671 O O . ASN A 1 80 ? -8.398 3.577 7.510 1.00 98.25 80 ASN A O 1
ATOM 675 N N . ILE A 1 81 ? -10.405 4.517 7.873 1.00 98.69 81 ILE A N 1
ATOM 676 C CA . ILE A 1 81 ? -9.877 5.690 8.587 1.00 98.69 81 ILE A CA 1
ATOM 677 C C . ILE A 1 81 ? -9.174 5.255 9.883 1.00 98.69 81 ILE A C 1
ATOM 679 O O . ILE A 1 81 ? -8.034 5.654 10.133 1.00 98.69 81 ILE A O 1
ATOM 683 N N . GLU A 1 82 ? -9.806 4.385 10.680 1.00 98.62 82 GLU A N 1
ATOM 684 C CA . GLU A 1 82 ? -9.207 3.865 11.919 1.00 98.62 82 GLU A CA 1
ATOM 685 C C . GLU A 1 82 ? -7.986 2.971 11.654 1.00 98.62 82 GLU A C 1
ATOM 687 O O . GLU A 1 82 ? -7.002 3.040 12.390 1.00 98.62 82 GLU A O 1
ATOM 692 N N . VAL A 1 83 ? -7.996 2.189 10.571 1.00 98.56 83 VAL A N 1
ATOM 693 C CA . VAL A 1 83 ? -6.846 1.380 10.135 1.00 98.56 83 VAL A CA 1
ATOM 694 C C . VAL A 1 83 ? -5.650 2.261 9.771 1.00 98.56 83 VAL A C 1
ATOM 696 O O . VAL A 1 83 ? -4.547 2.017 10.264 1.00 98.56 83 VAL A O 1
ATOM 699 N N . LEU A 1 84 ? -5.842 3.314 8.966 1.00 98.50 84 LEU A N 1
ATOM 700 C CA . LEU A 1 84 ? -4.761 4.241 8.606 1.00 98.50 84 LEU A CA 1
ATOM 701 C C . LEU A 1 84 ? -4.230 4.995 9.828 1.00 98.50 84 LEU A C 1
ATOM 703 O O . LEU A 1 84 ? -3.018 5.167 9.969 1.00 98.50 84 LEU A O 1
ATOM 707 N N . LYS A 1 85 ? -5.115 5.378 10.752 1.00 98.50 85 LYS A N 1
ATOM 708 C CA . LYS A 1 85 ? -4.727 5.965 12.037 1.00 98.50 85 LYS A CA 1
ATOM 709 C C . LYS A 1 85 ? -3.890 4.988 12.864 1.00 98.50 85 LYS A C 1
ATOM 711 O O . LYS A 1 85 ? -2.814 5.364 13.322 1.00 98.50 85 LYS A O 1
ATOM 716 N N . TYR A 1 86 ? -4.322 3.734 13.019 1.00 98.62 86 TYR A N 1
ATOM 717 C CA . TYR A 1 86 ? -3.570 2.713 13.757 1.00 98.62 86 TYR A CA 1
ATOM 718 C C . TYR A 1 86 ? -2.189 2.468 13.141 1.00 98.62 86 TYR A C 1
ATOM 720 O O . TYR A 1 86 ? -1.182 2.444 13.850 1.00 98.62 86 TYR A O 1
ATOM 728 N N . TRP A 1 87 ? -2.127 2.345 11.814 1.00 98.38 87 TRP A N 1
ATOM 729 C CA . TRP A 1 87 ? -0.876 2.166 11.084 1.00 98.38 87 TRP A CA 1
ATOM 730 C C . TRP A 1 87 ? 0.065 3.365 11.263 1.00 98.38 87 TRP A C 1
ATOM 732 O O . TRP A 1 87 ? 1.242 3.182 11.581 1.00 98.38 87 TRP A O 1
ATOM 742 N N . ARG A 1 88 ? -0.446 4.598 11.171 1.00 97.56 88 ARG A N 1
ATOM 743 C CA . ARG A 1 88 ? 0.329 5.819 11.435 1.00 97.56 88 ARG A CA 1
ATOM 744 C C . ARG A 1 88 ? 0.881 5.864 12.859 1.00 97.56 88 ARG A C 1
ATOM 746 O O . ARG A 1 88 ? 2.058 6.165 13.052 1.00 97.56 88 ARG A O 1
ATOM 753 N N . GLU A 1 89 ? 0.059 5.563 13.862 1.00 97.75 89 GLU A N 1
ATOM 754 C CA . GLU A 1 89 ? 0.491 5.575 15.264 1.00 97.75 89 GLU A CA 1
ATOM 755 C C . GLU A 1 89 ? 1.489 4.446 15.580 1.00 97.75 89 GLU A C 1
ATOM 757 O O . GLU A 1 89 ? 2.360 4.618 16.439 1.00 97.75 89 GLU A O 1
ATOM 762 N N . ALA A 1 90 ? 1.446 3.326 14.844 1.00 97.75 90 ALA A N 1
ATOM 763 C CA . ALA A 1 90 ? 2.413 2.238 14.979 1.00 97.75 90 ALA A CA 1
ATOM 764 C C . ALA A 1 90 ? 3.858 2.678 14.693 1.00 97.75 90 ALA A C 1
ATOM 766 O O . ALA A 1 90 ? 4.776 2.073 15.249 1.00 97.75 90 ALA A O 1
ATOM 767 N N . ARG A 1 91 ? 4.079 3.774 13.944 1.00 96.19 91 ARG A N 1
ATOM 768 C CA . ARG A 1 91 ? 5.406 4.395 13.753 1.00 96.19 91 ARG A CA 1
ATOM 769 C C . ARG A 1 91 ? 6.171 4.568 15.068 1.00 96.19 91 ARG A C 1
ATOM 771 O O . ARG A 1 91 ? 7.384 4.392 15.090 1.00 96.19 91 ARG A O 1
ATOM 778 N N . LYS A 1 92 ? 5.484 4.872 16.177 1.00 96.81 92 LYS A N 1
ATOM 779 C CA . LYS A 1 92 ? 6.114 5.067 17.498 1.00 96.81 92 LYS A CA 1
ATOM 780 C C . LYS A 1 92 ? 6.828 3.811 18.012 1.00 96.81 92 LYS A C 1
ATOM 782 O O . LYS A 1 92 ? 7.825 3.934 18.713 1.00 96.81 92 LYS A O 1
ATOM 787 N N . ARG A 1 93 ? 6.347 2.616 17.643 1.00 97.81 93 ARG A N 1
ATOM 788 C CA . ARG A 1 93 ? 6.980 1.324 17.972 1.00 97.81 93 ARG A CA 1
ATOM 789 C C . ARG A 1 93 ? 8.160 0.989 17.054 1.00 97.81 93 ARG A C 1
ATOM 791 O O . ARG A 1 93 ? 8.978 0.147 17.404 1.00 97.81 93 ARG A O 1
ATOM 798 N N . PHE A 1 94 ? 8.252 1.647 15.897 1.00 96.88 94 PHE A N 1
ATOM 799 C CA . PHE A 1 94 ? 9.219 1.358 14.837 1.00 96.88 94 PHE A CA 1
ATOM 800 C C . PHE A 1 94 ? 9.857 2.654 14.294 1.00 96.88 94 PHE A C 1
ATOM 802 O O . PHE A 1 94 ? 9.704 2.980 13.114 1.00 96.88 94 PHE A O 1
ATOM 809 N N . PRO A 1 95 ? 10.571 3.427 15.135 1.00 94.19 95 PRO A N 1
ATOM 810 C CA . PRO A 1 95 ? 10.962 4.806 14.820 1.00 94.19 95 PRO A CA 1
ATOM 811 C C . PRO A 1 95 ? 11.900 4.947 13.612 1.00 94.19 95 PRO A C 1
ATOM 813 O O . PRO A 1 95 ? 11.970 6.018 13.013 1.00 94.19 95 PRO A O 1
ATOM 816 N N . THR A 1 96 ? 12.612 3.880 13.244 1.00 95.62 96 THR A N 1
ATOM 817 C CA . THR A 1 96 ? 13.589 3.854 12.144 1.00 95.62 96 THR A CA 1
ATOM 818 C C . THR A 1 96 ? 13.055 3.207 10.864 1.00 95.62 96 THR A C 1
ATOM 820 O O . THR A 1 96 ? 13.796 3.107 9.886 1.00 95.62 96 THR A O 1
ATOM 823 N N . MET A 1 97 ? 11.795 2.759 10.851 1.00 97.38 97 MET A N 1
ATOM 824 C CA . MET A 1 97 ? 11.195 2.042 9.726 1.00 97.38 97 MET A CA 1
ATOM 825 C C . MET A 1 97 ? 10.283 2.944 8.891 1.00 97.38 97 MET A C 1
ATOM 827 O O . MET A 1 97 ? 9.581 3.822 9.406 1.00 97.38 97 MET A O 1
ATOM 831 N N . HIS A 1 98 ? 10.282 2.696 7.584 1.00 96.50 98 HIS A N 1
ATOM 832 C CA . HIS A 1 98 ? 9.310 3.273 6.665 1.00 96.50 98 HIS A CA 1
ATOM 833 C C . HIS A 1 98 ? 7.942 2.588 6.829 1.00 96.50 98 HIS A C 1
ATOM 835 O O . HIS A 1 98 ? 7.822 1.494 7.384 1.00 96.50 98 HIS A O 1
ATOM 841 N N . GLU A 1 99 ? 6.899 3.246 6.353 1.00 97.50 99 GLU A N 1
ATOM 842 C CA . GLU A 1 99 ? 5.499 2.858 6.467 1.00 97.50 99 GLU A CA 1
ATOM 843 C C . GLU A 1 99 ? 5.197 1.459 5.914 1.00 97.50 99 GLU A C 1
ATOM 845 O O . GLU A 1 99 ? 4.480 0.713 6.577 1.00 97.50 99 GLU A O 1
ATOM 850 N N . GLN A 1 100 ? 5.777 1.059 4.773 1.00 97.62 100 GLN A N 1
ATOM 851 C CA . GLN A 1 100 ? 5.593 -0.290 4.208 1.00 97.62 100 GLN A CA 1
ATOM 852 C C . GLN A 1 100 ? 6.149 -1.383 5.124 1.00 97.62 100 GLN A C 1
ATOM 854 O O . GLN A 1 100 ? 5.462 -2.365 5.392 1.00 97.62 100 GLN A O 1
ATOM 859 N N . ALA A 1 101 ? 7.365 -1.200 5.650 1.00 97.56 101 ALA A N 1
ATOM 860 C CA . ALA A 1 101 ? 7.955 -2.155 6.584 1.00 97.56 101 ALA A CA 1
ATOM 861 C C . ALA A 1 101 ? 7.130 -2.249 7.874 1.00 97.56 101 ALA A C 1
ATOM 863 O O . ALA A 1 101 ? 6.918 -3.340 8.398 1.00 97.56 101 ALA A O 1
ATOM 864 N N . VAL A 1 102 ? 6.614 -1.119 8.368 1.00 98.38 102 VAL A N 1
ATOM 865 C CA . VAL A 1 102 ? 5.724 -1.129 9.534 1.00 98.38 102 VAL A CA 1
ATOM 866 C C . VAL A 1 102 ? 4.412 -1.843 9.232 1.00 98.38 102 VAL A C 1
ATOM 868 O O . VAL A 1 102 ? 3.983 -2.642 10.057 1.00 98.38 102 VAL A O 1
ATOM 871 N N . TYR A 1 103 ? 3.803 -1.619 8.066 1.00 98.38 103 TYR A N 1
ATOM 872 C CA . TYR A 1 103 ? 2.604 -2.349 7.650 1.00 98.38 103 TYR A CA 1
ATOM 873 C C . TYR A 1 103 ? 2.837 -3.856 7.654 1.00 98.38 103 TYR A C 1
ATOM 875 O O . TYR A 1 103 ? 2.056 -4.589 8.252 1.00 98.38 103 TYR A O 1
ATOM 883 N N . ASP A 1 104 ? 3.946 -4.312 7.067 1.00 98.19 104 ASP A N 1
ATOM 884 C CA . ASP A 1 104 ? 4.295 -5.733 7.032 1.00 98.19 104 ASP A CA 1
ATOM 885 C C . ASP A 1 104 ? 4.428 -6.338 8.442 1.00 98.19 104 ASP A C 1
ATOM 887 O O . ASP A 1 104 ? 3.977 -7.456 8.688 1.00 98.19 104 ASP A O 1
ATOM 891 N N . LYS A 1 105 ? 4.960 -5.568 9.405 1.00 98.44 105 LYS A N 1
ATOM 892 C CA . LYS A 1 105 ? 5.058 -5.980 10.816 1.00 98.44 105 LYS A CA 1
ATOM 893 C C . LYS A 1 105 ? 3.715 -6.046 11.540 1.00 98.44 105 LYS A C 1
ATOM 895 O O . LYS A 1 105 ? 3.587 -6.844 12.464 1.00 98.44 105 LYS A O 1
ATOM 900 N N . ILE A 1 106 ? 2.741 -5.219 11.160 1.00 98.38 106 ILE A N 1
ATOM 901 C CA . ILE A 1 106 ? 1.470 -5.083 11.892 1.00 98.38 106 ILE A CA 1
ATOM 902 C C . ILE A 1 106 ? 0.261 -5.640 11.138 1.00 98.38 106 ILE A C 1
ATOM 904 O O . ILE A 1 106 ? -0.836 -5.607 11.685 1.00 98.38 106 ILE A O 1
ATOM 908 N N . LYS A 1 107 ? 0.406 -6.149 9.909 1.00 97.88 107 LYS A N 1
ATOM 909 C CA . LYS A 1 107 ? -0.727 -6.599 9.075 1.00 97.88 107 LYS A CA 1
ATOM 910 C C . LYS A 1 107 ? -1.642 -7.597 9.791 1.00 97.88 107 LYS A C 1
ATOM 912 O O . LYS A 1 107 ? -2.856 -7.456 9.729 1.00 97.88 107 LYS A O 1
ATOM 917 N N . TYR A 1 108 ? -1.084 -8.515 10.580 1.00 98.19 108 TYR A N 1
ATOM 918 C CA . TYR A 1 108 ? -1.868 -9.451 11.396 1.00 98.19 108 TYR A CA 1
ATOM 919 C C . TYR A 1 108 ? -2.582 -8.784 12.584 1.00 98.19 108 TYR A C 1
ATOM 921 O O . TYR A 1 108 ? -3.680 -9.194 12.964 1.00 98.19 108 TYR A O 1
ATOM 929 N N . GLU A 1 109 ? -2.006 -7.721 13.156 1.00 98.44 109 GLU A N 1
ATOM 930 C CA . GLU A 1 109 ? -2.706 -6.876 14.131 1.00 98.44 109 GLU A CA 1
ATOM 931 C C . GLU A 1 109 ? -3.889 -6.155 13.469 1.00 98.44 109 GLU A C 1
ATOM 933 O O . GLU A 1 109 ? -4.951 -6.047 14.073 1.00 98.44 109 GLU A O 1
ATOM 938 N N . LEU A 1 110 ? -3.724 -5.676 12.230 1.00 98.06 110 LEU A N 1
ATOM 939 C CA . LEU A 1 110 ? -4.790 -4.995 11.494 1.00 98.06 110 LEU A CA 1
ATOM 940 C C . LEU A 1 110 ? -5.960 -5.938 11.190 1.00 98.06 110 LEU A C 1
ATOM 942 O O . LEU A 1 110 ? -7.113 -5.572 11.409 1.00 98.06 110 LEU A O 1
ATOM 946 N N . VAL A 1 111 ? -5.660 -7.164 10.755 1.00 97.38 111 VAL A N 1
ATOM 947 C CA . VAL A 1 111 ? -6.663 -8.214 10.524 1.00 97.38 111 VAL A CA 1
ATOM 948 C C . VAL A 1 111 ? -7.397 -8.540 11.822 1.00 97.38 111 VAL A C 1
ATOM 950 O O . VAL A 1 111 ? -8.616 -8.431 11.883 1.00 97.38 111 VAL A O 1
ATOM 953 N N . SER A 1 112 ? -6.667 -8.862 12.892 1.00 98.12 112 SER A N 1
ATOM 954 C CA . SER A 1 112 ? -7.282 -9.269 14.164 1.00 98.12 112 SER A CA 1
ATOM 955 C C . SER A 1 112 ? -8.079 -8.161 14.862 1.00 98.12 112 SER A C 1
ATOM 957 O O . SER A 1 112 ? -9.088 -8.453 15.497 1.00 98.12 112 SER A O 1
ATOM 959 N N . LYS A 1 113 ? -7.655 -6.894 14.766 1.00 98.31 113 LYS A N 1
ATOM 960 C CA . LYS A 1 113 ? -8.315 -5.769 15.455 1.00 98.31 113 LYS A CA 1
ATOM 961 C C . LYS A 1 113 ? -9.473 -5.163 14.673 1.00 98.31 113 LYS A C 1
ATOM 963 O O . LYS A 1 113 ? -10.405 -4.659 15.294 1.00 98.31 113 LYS A O 1
ATOM 968 N N . PHE A 1 114 ? -9.392 -5.153 13.344 1.00 98.12 114 PHE A N 1
ATOM 969 C CA . PHE A 1 114 ? -10.332 -4.415 12.494 1.00 98.12 114 PHE A CA 1
ATOM 970 C C . PHE A 1 114 ? -11.097 -5.300 11.507 1.00 98.12 114 PHE A C 1
ATOM 972 O O . PHE A 1 114 ? -11.914 -4.765 10.756 1.00 98.12 114 PHE A O 1
ATOM 979 N N . ASP A 1 115 ? -10.837 -6.614 11.488 1.00 97.50 115 ASP A N 1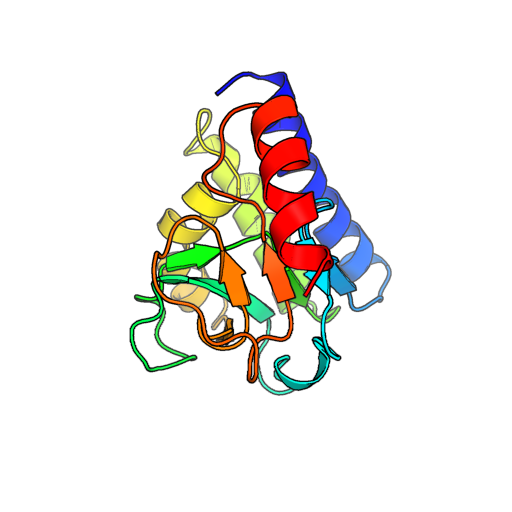
ATOM 980 C CA . ASP A 1 115 ? -11.303 -7.516 10.427 1.00 97.50 115 ASP A CA 1
ATOM 981 C C . ASP A 1 115 ? -10.958 -6.929 9.047 1.00 97.50 115 ASP A C 1
ATOM 983 O O . ASP A 1 115 ? -11.817 -6.734 8.184 1.00 97.50 115 ASP A O 1
ATOM 987 N N . LEU A 1 116 ? -9.704 -6.477 8.903 1.00 97.50 116 LEU A N 1
ATOM 988 C CA . LEU A 1 116 ? -9.242 -5.799 7.695 1.00 97.50 116 LEU A CA 1
ATOM 989 C C . LEU A 1 116 ? -9.087 -6.810 6.557 1.00 97.50 116 LEU A C 1
ATOM 991 O O . LEU A 1 116 ? -8.214 -7.675 6.613 1.00 97.50 116 LEU A O 1
ATOM 995 N N . LYS A 1 117 ? -9.864 -6.630 5.487 1.00 97.50 117 LYS A N 1
ATOM 996 C CA . LYS A 1 117 ? -9.750 -7.431 4.263 1.00 97.50 117 LYS A CA 1
ATOM 997 C C . LYS A 1 117 ? -8.852 -6.730 3.256 1.00 97.50 117 LYS A C 1
ATOM 999 O O . LYS A 1 117 ? -9.191 -5.655 2.757 1.00 97.50 117 LYS A O 1
ATOM 1004 N N . VAL A 1 118 ? -7.712 -7.340 2.952 1.00 97.38 118 VAL A N 1
ATOM 1005 C CA . VAL A 1 118 ? -6.715 -6.786 2.031 1.00 97.38 118 VAL A CA 1
ATOM 1006 C C . VAL A 1 118 ? -6.633 -7.667 0.803 1.00 97.38 118 VAL A C 1
ATOM 1008 O O . VAL A 1 118 ? -6.486 -8.878 0.931 1.00 97.38 118 VAL A O 1
ATOM 1011 N N . GLN A 1 119 ? -6.668 -7.048 -0.373 1.00 97.50 119 GLN A N 1
ATOM 1012 C CA . GLN A 1 119 ? -6.270 -7.709 -1.606 1.00 97.50 119 GLN A CA 1
ATOM 1013 C C . GLN A 1 119 ? -4.873 -7.250 -2.026 1.00 97.50 119 GLN A C 1
ATOM 1015 O O . GLN A 1 119 ? -4.617 -6.051 -2.137 1.00 97.50 119 GLN A O 1
ATOM 1020 N N . TYR A 1 120 ? -3.991 -8.201 -2.310 1.00 97.56 120 TYR A N 1
ATOM 1021 C CA . TYR A 1 120 ? -2.663 -7.965 -2.857 1.00 97.56 120 TYR A CA 1
ATOM 1022 C C . TYR A 1 120 ? -2.687 -8.034 -4.389 1.00 97.56 120 TYR A C 1
ATOM 1024 O O . TYR A 1 120 ? -3.158 -9.015 -4.967 1.00 97.56 120 TYR A O 1
ATOM 1032 N N . VAL A 1 121 ? -2.162 -7.009 -5.063 1.00 96.25 121 VAL A N 1
ATOM 1033 C CA . VAL A 1 121 ? -1.973 -7.023 -6.521 1.00 96.25 121 VAL A CA 1
ATOM 1034 C C . VAL A 1 121 ? -0.778 -7.913 -6.854 1.00 96.25 121 VAL A C 1
ATOM 1036 O O . VAL A 1 121 ? 0.324 -7.695 -6.349 1.00 96.25 121 VAL A O 1
ATOM 1039 N N . SER A 1 122 ? -1.009 -8.909 -7.712 1.00 94.38 122 SER A N 1
ATOM 1040 C CA . SE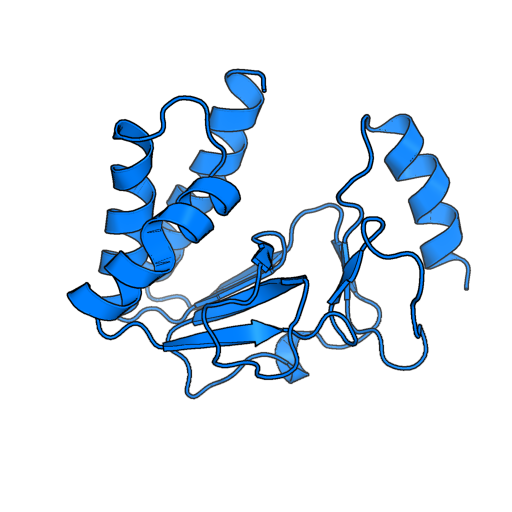R A 1 122 ? 0.017 -9.845 -8.184 1.00 94.38 122 SER A CA 1
ATOM 1041 C C . SER A 1 122 ? 1.185 -9.127 -8.860 1.00 94.38 122 SER A C 1
ATOM 1043 O O . SER A 1 122 ? 0.984 -8.158 -9.600 1.00 94.38 122 SER A O 1
ATOM 1045 N N . THR A 1 123 ? 2.395 -9.668 -8.695 1.00 93.62 123 THR A N 1
ATOM 1046 C CA . THR A 1 123 ? 3.599 -9.175 -9.382 1.00 93.62 123 THR A CA 1
ATOM 1047 C C . THR A 1 123 ? 3.544 -9.352 -10.904 1.00 93.62 123 THR A C 1
ATOM 1049 O O . THR A 1 123 ? 4.317 -8.741 -11.636 1.00 93.62 123 THR A O 1
ATOM 1052 N N . GLU A 1 124 ? 2.583 -10.132 -11.407 1.00 93.00 124 GLU A N 1
ATOM 1053 C CA . GLU A 1 124 ? 2.263 -10.233 -12.834 1.00 93.00 124 GLU A CA 1
ATOM 1054 C C . GLU A 1 124 ? 1.690 -8.924 -13.409 1.00 93.00 124 GLU A C 1
ATOM 1056 O O . GLU A 1 124 ? 1.931 -8.593 -14.572 1.00 93.00 124 GLU A O 1
ATOM 1061 N N . TYR A 1 125 ? 0.958 -8.162 -12.588 1.00 94.00 125 TYR A N 1
ATOM 1062 C CA . TYR A 1 125 ? 0.354 -6.879 -12.964 1.00 94.00 125 TYR A CA 1
ATOM 1063 C C . TYR A 1 125 ? 1.113 -5.681 -12.376 1.00 94.00 125 TYR A C 1
ATOM 1065 O O . TYR A 1 125 ? 1.106 -4.604 -12.981 1.00 94.00 125 TYR A O 1
ATOM 1073 N N . TRP A 1 126 ? 1.780 -5.886 -11.235 1.00 93.44 126 TRP A N 1
ATOM 1074 C CA . TRP A 1 126 ? 2.644 -4.935 -10.536 1.00 93.44 126 TRP A CA 1
ATOM 1075 C C . TRP A 1 126 ? 4.113 -5.373 -10.603 1.00 93.44 126 TRP A C 1
ATOM 1077 O O . TRP A 1 126 ? 4.606 -6.108 -9.750 1.00 93.44 126 TRP A O 1
ATOM 1087 N N . GLY A 1 127 ? 4.830 -4.929 -11.629 1.00 91.81 127 GLY A N 1
ATOM 1088 C CA . GLY A 1 127 ? 6.247 -5.264 -11.787 1.00 91.81 127 GLY A CA 1
ATOM 1089 C C . GLY A 1 127 ? 7.156 -4.285 -11.061 1.00 91.81 127 GLY A C 1
ATOM 1090 O O . GLY A 1 127 ? 6.799 -3.130 -10.844 1.00 91.81 127 GLY A O 1
ATOM 1091 N N . ASN A 1 128 ? 8.367 -4.728 -10.736 1.00 90.00 128 ASN A N 1
ATOM 1092 C CA . ASN A 1 128 ? 9.401 -3.878 -10.155 1.00 90.00 128 ASN A CA 1
ATOM 1093 C C . ASN A 1 128 ? 10.815 -4.324 -10.556 1.00 90.00 128 ASN A C 1
ATOM 1095 O O . ASN A 1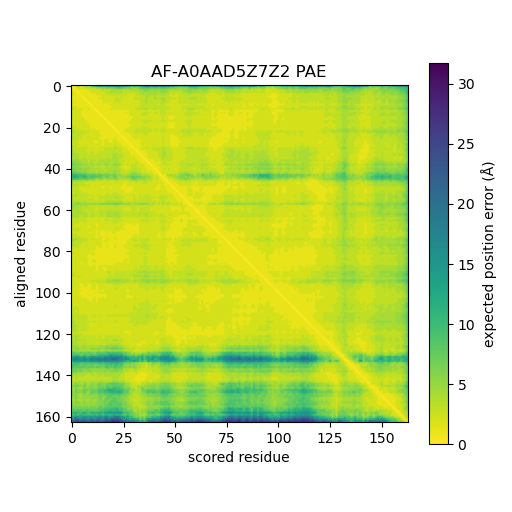 128 ? 10.988 -5.355 -11.202 1.00 90.00 128 ASN A O 1
ATOM 1099 N N . PHE A 1 129 ? 11.857 -3.569 -10.195 1.00 88.94 129 PHE A N 1
ATOM 1100 C CA . PHE A 1 129 ? 13.245 -4.019 -10.403 1.00 88.94 129 PHE A CA 1
ATOM 1101 C C . PHE A 1 129 ? 13.730 -5.056 -9.382 1.00 88.94 129 PHE A C 1
ATOM 1103 O O . PHE A 1 129 ? 14.783 -5.648 -9.598 1.00 88.94 129 PHE A O 1
ATOM 1110 N N . CYS A 1 130 ? 12.977 -5.316 -8.310 1.00 81.50 130 CYS A N 1
ATOM 1111 C CA . CYS A 1 130 ? 13.327 -6.337 -7.322 1.00 81.50 130 CYS A CA 1
ATOM 1112 C C . CYS A 1 130 ? 13.220 -7.759 -7.901 1.00 81.50 130 CYS A C 1
ATOM 1114 O O . CYS A 1 130 ? 13.934 -8.656 -7.456 1.00 81.50 130 CYS A O 1
ATOM 1116 N N . GLN A 1 131 ? 12.339 -7.972 -8.887 1.00 79.25 131 GLN A N 1
ATOM 1117 C CA . GLN A 1 131 ? 12.151 -9.263 -9.548 1.00 79.25 131 GLN A CA 1
ATOM 1118 C C . GLN A 1 131 ? 12.751 -9.273 -10.969 1.00 79.25 131 GLN A C 1
ATOM 1120 O O . GLN A 1 131 ? 12.520 -8.339 -11.745 1.00 79.25 131 GLN A O 1
ATOM 1125 N N . PRO A 1 132 ? 13.511 -10.321 -11.348 1.00 68.06 132 PRO A N 1
ATOM 1126 C CA . PRO A 1 132 ? 14.221 -10.362 -12.627 1.00 68.06 132 PRO A CA 1
ATOM 1127 C C . PRO A 1 132 ? 13.313 -10.673 -13.826 1.00 68.06 132 PRO A C 1
ATOM 1129 O O . PRO A 1 132 ? 13.576 -10.192 -14.925 1.00 68.06 132 PRO A O 1
ATOM 1132 N N . GLN A 1 133 ? 12.248 -11.460 -13.640 1.00 69.94 133 GLN A N 1
ATOM 1133 C CA . GLN A 1 133 ? 11.348 -11.873 -14.721 1.00 69.94 133 GLN A CA 1
ATOM 1134 C C . GLN A 1 133 ? 10.106 -10.986 -14.771 1.00 69.94 133 GLN A C 1
ATOM 1136 O O . GLN A 1 133 ? 9.438 -10.796 -13.758 1.00 69.94 133 GLN A O 1
ATOM 1141 N N . LYS A 1 134 ? 9.781 -10.465 -15.959 1.00 75.12 134 LYS A N 1
ATOM 1142 C CA . LYS A 1 134 ? 8.607 -9.616 -16.198 1.00 75.12 134 LYS A CA 1
ATOM 1143 C C . LYS A 1 134 ? 7.915 -10.031 -17.478 1.00 75.12 134 LYS A C 1
ATOM 1145 O O . LYS A 1 134 ? 8.570 -10.311 -18.477 1.00 75.12 134 LYS A O 1
ATOM 1150 N N . ASN A 1 135 ? 6.588 -10.000 -17.459 1.00 83.31 135 ASN A N 1
ATOM 1151 C CA . ASN A 1 135 ? 5.788 -10.153 -18.661 1.00 83.31 135 ASN A CA 1
ATOM 1152 C C . ASN A 1 135 ? 5.089 -8.829 -18.995 1.00 83.31 135 ASN A C 1
ATOM 1154 O O . ASN A 1 135 ? 3.980 -8.556 -18.533 1.00 83.31 135 ASN A O 1
ATOM 1158 N N . PHE A 1 136 ? 5.732 -8.017 -19.835 1.00 84.06 136 PHE A N 1
ATOM 1159 C CA . PHE A 1 136 ? 5.213 -6.715 -20.268 1.00 84.06 136 PHE A CA 1
ATOM 1160 C C . PHE A 1 136 ? 3.879 -6.801 -21.027 1.00 84.06 136 PHE A C 1
ATOM 1162 O O . PHE A 1 136 ? 3.127 -5.825 -21.073 1.00 84.06 136 PHE A O 1
ATOM 1169 N N . THR A 1 137 ? 3.507 -7.979 -21.548 1.00 86.81 137 THR A N 1
ATOM 1170 C CA . THR A 1 137 ? 2.190 -8.175 -22.181 1.00 86.81 137 THR A CA 1
ATOM 1171 C C . THR A 1 137 ? 1.034 -8.168 -21.175 1.00 86.81 137 THR A C 1
ATOM 1173 O O . THR A 1 137 ? -0.092 -7.845 -21.549 1.00 86.81 137 THR A O 1
ATOM 1176 N N . LYS A 1 138 ? 1.297 -8.471 -19.896 1.00 89.50 138 LYS A N 1
ATOM 1177 C CA . LYS A 1 138 ? 0.288 -8.505 -18.821 1.00 89.50 138 LYS A CA 1
ATOM 1178 C C . LYS A 1 138 ? 0.398 -7.335 -17.848 1.00 89.50 138 LYS A C 1
ATOM 1180 O O . LYS A 1 138 ? -0.594 -6.939 -17.238 1.00 89.50 138 LYS A O 1
ATOM 1185 N N . LEU A 1 139 ? 1.592 -6.764 -17.742 1.00 90.31 139 LEU A N 1
ATOM 1186 C CA . LEU A 1 139 ? 1.917 -5.700 -16.810 1.00 90.31 139 LEU A CA 1
ATOM 1187 C C . LEU A 1 139 ? 0.946 -4.514 -16.904 1.00 90.31 139 LEU A C 1
ATOM 1189 O O . LEU A 1 139 ? 0.712 -3.981 -17.982 1.00 90.31 139 LEU A O 1
ATOM 1193 N N . SER A 1 140 ? 0.391 -4.055 -15.788 1.00 93.31 140 SER A N 1
ATOM 1194 C CA . SER A 1 140 ? -0.411 -2.820 -15.786 1.00 93.31 140 SER A CA 1
ATOM 1195 C C . SER A 1 140 ? 0.386 -1.640 -15.264 1.00 93.31 140 SER A C 1
ATOM 1197 O O . SER A 1 140 ? 0.272 -0.532 -15.782 1.00 93.31 140 SER A O 1
ATOM 1199 N N . THR A 1 141 ? 1.259 -1.905 -14.304 1.00 92.94 141 THR A N 1
ATOM 1200 C CA . THR A 1 141 ? 2.052 -0.899 -13.608 1.00 92.94 141 THR A CA 1
ATOM 1201 C C . THR A 1 141 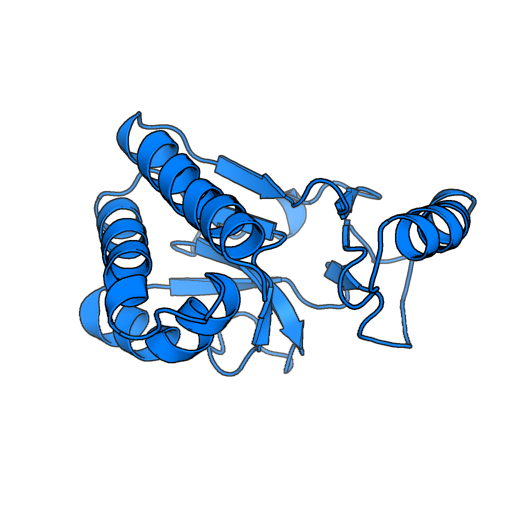? 3.451 -1.426 -13.340 1.00 92.94 141 THR A C 1
ATOM 1203 O O . THR A 1 141 ? 3.622 -2.596 -12.991 1.00 92.94 141 THR A O 1
ATOM 1206 N N . PHE A 1 142 ? 4.446 -0.557 -13.484 1.00 92.31 142 PHE A N 1
ATOM 1207 C CA . PHE A 1 142 ? 5.838 -0.854 -13.175 1.00 92.31 142 PHE A CA 1
ATOM 1208 C C . PHE A 1 142 ? 6.366 0.131 -12.143 1.00 92.31 142 PHE A C 1
ATOM 1210 O O . PHE A 1 142 ? 6.385 1.325 -12.410 1.00 92.31 142 PHE A O 1
ATOM 1217 N N . HIS A 1 143 ? 6.838 -0.345 -11.000 1.00 93.44 143 HIS A N 1
ATOM 1218 C CA . HIS A 1 143 ? 7.430 0.480 -9.955 1.00 93.44 143 HIS A CA 1
ATOM 1219 C C . HIS A 1 143 ? 8.952 0.388 -9.998 1.00 93.44 143 HIS A C 1
ATOM 1221 O O . HIS A 1 143 ? 9.527 -0.688 -9.828 1.00 93.44 143 HIS A O 1
ATOM 1227 N N . SER A 1 144 ? 9.639 1.519 -10.166 1.00 92.00 144 SER A N 1
ATOM 1228 C CA . SER A 1 144 ? 11.102 1.555 -10.113 1.00 92.00 144 SER A CA 1
ATOM 1229 C C . SER A 1 144 ? 11.684 1.507 -8.690 1.00 92.00 144 SER A C 1
ATOM 1231 O O . SER A 1 144 ? 12.655 2.203 -8.371 1.00 92.00 144 SER A O 1
ATOM 1233 N N . CYS A 1 145 ? 11.117 0.674 -7.814 1.00 87.44 145 CYS A N 1
ATOM 1234 C CA . CYS A 1 145 ? 11.698 0.392 -6.505 1.00 87.44 145 CYS A CA 1
ATOM 1235 C C . CYS A 1 145 ? 12.951 -0.496 -6.621 1.00 87.44 145 CYS A C 1
ATOM 1237 O O . CYS A 1 145 ? 13.340 -0.912 -7.710 1.00 87.44 145 CYS A O 1
ATOM 1239 N N . CYS A 1 146 ? 13.623 -0.744 -5.492 1.00 85.06 146 CYS A N 1
ATOM 1240 C CA . CYS A 1 146 ? 14.878 -1.510 -5.401 1.00 85.06 146 CYS A CA 1
ATOM 1241 C C . CYS A 1 146 ? 16.091 -0.926 -6.151 1.00 85.06 146 CYS A C 1
ATOM 1243 O O . CYS A 1 146 ? 17.147 -1.552 -6.186 1.00 85.06 146 CYS A O 1
ATOM 1245 N N . LEU A 1 147 ? 15.984 0.294 -6.682 1.00 85.81 147 LEU A N 1
ATOM 1246 C CA . LEU A 1 147 ? 17.107 1.056 -7.223 1.00 85.81 147 LEU A CA 1
ATOM 1247 C C . LEU A 1 147 ? 17.530 2.153 -6.245 1.00 85.81 147 LEU A C 1
ATOM 1249 O O . LEU A 1 147 ? 16.690 2.892 -5.719 1.00 85.81 147 LEU A O 1
ATOM 1253 N N . VAL A 1 148 ? 18.838 2.279 -6.022 1.00 83.94 148 VAL A N 1
ATOM 1254 C CA . VAL A 1 148 ? 19.414 3.305 -5.146 1.00 83.94 148 VAL A CA 1
ATOM 1255 C C . VAL A 1 148 ? 19.838 4.508 -5.984 1.00 83.94 148 VAL A C 1
ATOM 1257 O O . VAL A 1 148 ? 20.617 4.380 -6.923 1.00 83.94 148 VAL A O 1
ATOM 1260 N N . GLY A 1 149 ? 19.354 5.690 -5.599 1.00 84.25 149 GLY A N 1
ATOM 1261 C CA . GLY A 1 149 ? 19.709 6.953 -6.244 1.00 84.25 149 GLY A CA 1
ATOM 1262 C C . GLY A 1 149 ? 18.848 7.292 -7.463 1.00 84.25 149 GLY A C 1
ATOM 1263 O O . GLY A 1 149 ? 18.332 6.425 -8.167 1.00 84.25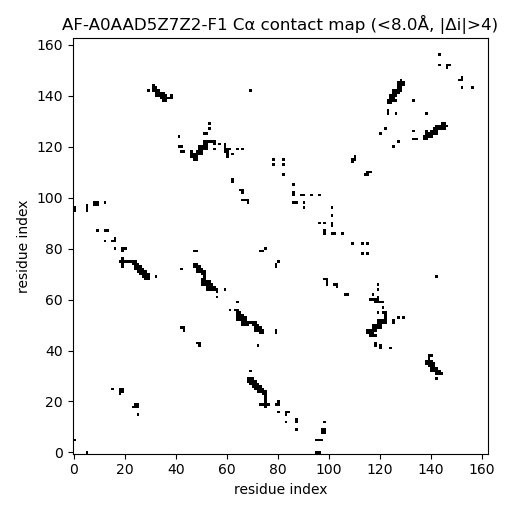 149 GLY A O 1
ATOM 1264 N N . LEU A 1 150 ? 18.681 8.595 -7.700 1.00 86.38 150 LEU A N 1
ATOM 1265 C CA . LEU A 1 150 ? 17.855 9.112 -8.794 1.00 86.38 150 LEU A CA 1
ATOM 1266 C C . LEU A 1 150 ? 18.458 8.800 -10.166 1.00 86.38 150 LEU A C 1
ATOM 1268 O O . LEU A 1 150 ? 17.724 8.427 -11.072 1.00 86.38 150 LEU A O 1
ATOM 1272 N N . GLU A 1 151 ? 19.779 8.900 -10.316 1.00 89.00 151 GLU A N 1
ATOM 1273 C CA . GLU A 1 151 ? 20.461 8.680 -11.599 1.00 89.00 151 GLU A CA 1
ATOM 1274 C C . GLU A 1 151 ? 20.204 7.277 -12.159 1.00 89.00 151 GLU A C 1
ATOM 1276 O O . GLU A 1 151 ? 19.795 7.132 -13.310 1.00 89.00 151 GLU A O 1
ATOM 1281 N N . MET A 1 152 ? 20.361 6.246 -11.322 1.00 88.38 152 MET A N 1
ATOM 1282 C CA . MET A 1 152 ? 20.108 4.857 -11.710 1.00 88.38 152 MET A CA 1
ATOM 1283 C C . MET A 1 1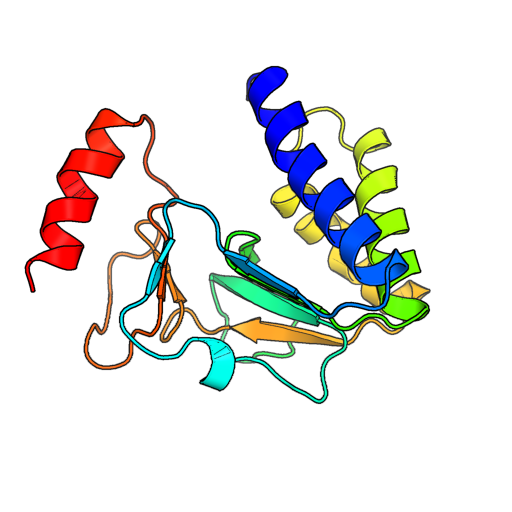52 ? 18.637 4.631 -12.069 1.00 88.38 152 MET A C 1
ATOM 1285 O O . MET A 1 152 ? 18.346 3.972 -13.068 1.00 88.38 152 MET A O 1
ATOM 1289 N N . LYS A 1 153 ? 17.709 5.217 -11.296 1.00 88.06 153 LYS A N 1
ATOM 1290 C CA . LYS A 1 153 ? 16.275 5.179 -11.614 1.00 88.06 153 LYS A CA 1
ATOM 1291 C C . LYS A 1 153 ? 16.002 5.792 -12.984 1.00 88.06 153 LYS A C 1
ATOM 1293 O O . LYS A 1 153 ? 15.420 5.125 -13.830 1.00 88.06 153 LYS A O 1
ATOM 1298 N N . PHE A 1 154 ? 16.475 7.011 -13.241 1.00 87.44 154 PHE A N 1
ATOM 1299 C CA . PHE A 1 154 ? 16.276 7.680 -14.528 1.00 87.44 154 PHE A CA 1
ATOM 1300 C C . PHE A 1 154 ? 16.873 6.903 -15.703 1.00 87.44 154 PHE A C 1
ATOM 1302 O O . PHE A 1 154 ? 16.246 6.827 -16.758 1.00 87.44 154 PHE A O 1
ATOM 1309 N N . ALA A 1 155 ? 18.066 6.329 -15.538 1.00 87.38 155 ALA A N 1
ATOM 1310 C CA . ALA A 1 155 ? 18.717 5.556 -16.589 1.00 87.38 155 ALA A CA 1
ATOM 1311 C C . ALA A 1 155 ? 17.911 4.303 -16.963 1.00 87.38 155 ALA A C 1
ATOM 1313 O O . ALA A 1 155 ? 17.690 4.049 -18.145 1.00 87.38 155 ALA A O 1
ATOM 1314 N N . LEU A 1 156 ? 17.438 3.547 -15.968 1.00 86.50 156 LEU A N 1
ATOM 1315 C CA . LEU A 1 156 ? 16.744 2.281 -16.205 1.00 86.50 156 LEU A CA 1
ATOM 1316 C C . LEU A 1 156 ? 15.276 2.465 -16.597 1.00 86.50 156 LEU A C 1
ATOM 1318 O O . LEU A 1 156 ? 14.796 1.737 -17.460 1.00 86.50 156 LEU A O 1
ATOM 1322 N N . ILE A 1 157 ? 14.576 3.456 -16.034 1.00 86.00 157 ILE A N 1
ATOM 1323 C CA . ILE A 1 157 ? 13.178 3.762 -16.387 1.00 86.00 157 ILE A CA 1
ATOM 1324 C C . ILE A 1 157 ? 13.033 4.049 -17.884 1.00 86.00 157 ILE A C 1
ATOM 1326 O O . ILE A 1 157 ? 12.094 3.557 -18.502 1.00 86.00 157 ILE A O 1
ATOM 1330 N N . LYS A 1 158 ? 13.991 4.767 -18.489 1.00 82.12 158 LYS A N 1
ATOM 1331 C CA . LYS A 1 158 ? 13.980 5.046 -19.935 1.00 82.12 158 LYS A CA 1
ATOM 1332 C C . LYS A 1 158 ? 13.928 3.779 -20.788 1.00 82.12 158 LYS A C 1
ATOM 1334 O O . LYS A 1 158 ? 13.290 3.799 -21.831 1.00 82.12 158 LYS A O 1
ATOM 1339 N N . GLY A 1 159 ? 14.579 2.699 -20.353 1.00 79.81 159 GLY A N 1
ATOM 1340 C CA . GLY A 1 159 ? 14.529 1.414 -21.052 1.00 79.81 159 GLY A CA 1
ATOM 1341 C C . GLY A 1 159 ? 13.168 0.728 -20.937 1.00 79.81 159 GLY A C 1
ATOM 1342 O O . GLY A 1 159 ? 12.737 0.081 -21.877 1.00 79.81 159 GLY A O 1
ATOM 1343 N N . VAL A 1 160 ? 12.465 0.915 -19.816 1.00 77.94 160 VAL A N 1
ATOM 1344 C CA . VAL A 1 160 ? 11.136 0.324 -19.571 1.00 77.94 160 VAL A CA 1
ATOM 1345 C C . VAL A 1 160 ? 10.041 1.039 -20.372 1.00 77.94 160 VAL A C 1
ATOM 1347 O O . VAL A 1 160 ? 9.057 0.417 -20.750 1.00 77.94 160 VAL A O 1
ATOM 1350 N N . THR A 1 161 ? 10.182 2.341 -20.633 1.00 69.12 161 THR A N 1
ATOM 1351 C CA . THR A 1 161 ? 9.170 3.136 -21.355 1.00 69.12 161 THR A CA 1
ATOM 1352 C C . THR A 1 161 ? 9.424 3.261 -22.860 1.00 69.12 161 THR A C 1
ATOM 1354 O O . THR A 1 161 ? 8.667 3.956 -23.531 1.00 69.12 161 THR A O 1
ATOM 1357 N N . ALA A 1 162 ? 10.523 2.702 -23.374 1.00 64.00 162 ALA A N 1
ATOM 1358 C CA . ALA A 1 162 ? 10.896 2.771 -24.791 1.00 64.00 162 ALA A CA 1
ATOM 1359 C C . ALA A 1 162 ? 10.457 1.537 -25.608 1.00 64.00 162 ALA A C 1
ATOM 1361 O O . ALA A 1 162 ? 10.662 1.525 -26.822 1.00 64.00 162 ALA A O 1
ATOM 1362 N N . GLU A 1 163 ? 9.878 0.530 -24.949 1.00 50.72 163 GLU A N 1
ATOM 1363 C CA . GLU A 1 163 ? 9.228 -0.645 -25.554 1.00 50.72 163 GLU A CA 1
ATOM 1364 C C . GLU A 1 163 ? 7.719 -0.422 -25.722 1.00 50.72 163 GLU A C 1
ATOM 1366 O O . GLU A 1 163 ? 7.169 -0.912 -26.735 1.00 50.72 163 GLU A O 1
#